Protein AF-A0A9P0JEB1-F1 (afdb_monomer_lite)

InterPro domains:
  IPR025398 ZMYM1-like, RNase-like domain [PF14291] (11-145)

Structure (mmCIF, N/CA/C/O backbone):
data_AF-A0A9P0JEB1-F1
#
_entry.id   AF-A0A9P0JEB1-F1
#
loop_
_atom_site.group_PDB
_atom_site.id
_atom_site.type_symbol
_atom_site.label_atom_id
_atom_site.label_alt_id
_atom_site.label_comp_id
_atom_site.label_asym_id
_atom_site.label_entity_id
_atom_site.label_seq_id
_atom_site.pdbx_PDB_ins_code
_atom_site.Cartn_x
_atom_site.Cartn_y
_atom_site.Cartn_z
_atom_site.occupancy
_atom_site.B_iso_or_equiv
_atom_site.auth_seq_id
_atom_site.auth_comp_id
_atom_site.auth_asym_id
_atom_site.auth_atom_id
_atom_site.pdbx_PDB_model_num
ATOM 1 N N . MET A 1 1 ? 41.671 17.715 -62.331 1.00 47.72 1 MET A N 1
ATOM 2 C CA . MET A 1 1 ? 40.934 17.794 -61.045 1.00 47.72 1 MET A CA 1
ATOM 3 C C . MET A 1 1 ? 41.824 18.506 -60.034 1.00 47.72 1 MET A C 1
ATOM 5 O O . MET A 1 1 ? 42.913 18.015 -59.771 1.00 47.72 1 MET A O 1
ATOM 9 N N . LYS A 1 2 ? 41.448 19.699 -59.546 1.00 50.50 2 LYS A N 1
ATOM 10 C CA . LYS A 1 2 ? 42.280 20.449 -58.586 1.00 50.50 2 LYS A CA 1
ATOM 11 C C . LYS A 1 2 ? 42.332 19.675 -57.264 1.00 50.50 2 LYS A C 1
ATOM 13 O O . LYS A 1 2 ? 41.308 19.530 -56.601 1.00 50.50 2 LYS A O 1
ATOM 18 N N . SER A 1 3 ? 43.512 19.161 -56.921 1.00 56.03 3 SER A N 1
ATOM 19 C CA . SER A 1 3 ? 43.783 18.515 -55.636 1.00 56.03 3 SER A CA 1
ATOM 20 C C . SER A 1 3 ? 43.458 19.492 -54.501 1.00 56.03 3 SER A C 1
ATOM 22 O O . SER A 1 3 ? 43.929 20.632 -54.501 1.00 56.03 3 SER A O 1
ATOM 24 N N . ARG A 1 4 ? 42.590 19.088 -53.565 1.00 57.59 4 ARG A N 1
ATOM 25 C CA . ARG A 1 4 ? 42.307 19.877 -52.360 1.00 57.59 4 ARG A CA 1
ATOM 26 C C . ARG A 1 4 ? 43.561 19.829 -51.486 1.00 57.59 4 ARG A C 1
ATOM 28 O O . ARG A 1 4 ? 43.992 18.749 -51.104 1.00 57.59 4 ARG A O 1
ATOM 35 N N . GLY A 1 5 ? 44.156 20.996 -51.230 1.00 59.09 5 GLY A N 1
ATOM 36 C CA . GLY A 1 5 ? 45.413 21.130 -50.489 1.00 59.09 5 GLY A CA 1
ATOM 37 C C . GLY A 1 5 ? 45.423 20.352 -49.169 1.00 59.09 5 GLY A C 1
ATOM 38 O O . GLY A 1 5 ? 44.398 20.278 -48.486 1.00 59.09 5 GLY A O 1
ATOM 39 N N . LYS A 1 6 ? 46.588 19.775 -48.844 1.00 59.31 6 LYS A N 1
ATOM 40 C CA . LYS A 1 6 ? 46.864 19.039 -47.601 1.00 59.31 6 LYS A CA 1
ATOM 41 C C . LYS A 1 6 ? 46.379 19.876 -46.408 1.00 59.31 6 LYS A C 1
ATOM 43 O O . LYS A 1 6 ? 46.954 20.922 -46.136 1.00 59.31 6 LYS A O 1
ATOM 48 N N . GLY A 1 7 ? 45.293 19.451 -45.760 1.00 67.06 7 GLY A N 1
ATOM 49 C CA . GLY A 1 7 ? 44.722 20.125 -44.586 1.00 67.06 7 GLY A CA 1
ATOM 50 C C . GLY A 1 7 ? 43.258 20.564 -44.695 1.00 67.06 7 GLY A C 1
ATOM 51 O O . GLY A 1 7 ? 42.725 21.078 -43.719 1.00 67.06 7 GLY A O 1
ATOM 52 N N . LYS A 1 8 ? 42.576 20.375 -45.837 1.00 71.88 8 LYS A N 1
ATOM 53 C CA . LYS A 1 8 ? 41.124 20.625 -45.918 1.00 71.88 8 LYS A CA 1
ATOM 54 C C . LYS A 1 8 ? 40.330 19.352 -45.594 1.00 71.88 8 LYS A C 1
ATOM 56 O O . LYS A 1 8 ? 40.547 18.355 -46.287 1.00 71.88 8 LYS A O 1
ATOM 61 N N . PRO A 1 9 ? 39.405 19.387 -44.615 1.00 76.81 9 PRO A N 1
ATOM 62 C CA . PRO A 1 9 ? 38.608 18.223 -44.240 1.00 76.81 9 PRO A CA 1
ATOM 63 C C . PRO A 1 9 ? 37.791 17.698 -45.423 1.00 76.81 9 PRO A C 1
ATOM 65 O O . PRO A 1 9 ? 37.392 18.441 -46.334 1.00 76.81 9 PRO A O 1
ATOM 68 N N . GLY A 1 10 ? 37.564 16.385 -45.420 1.00 83.50 10 GLY A N 1
ATOM 69 C CA . GLY A 1 10 ? 36.807 15.704 -46.465 1.00 83.50 10 GLY A CA 1
ATOM 70 C C . GLY A 1 10 ? 35.364 16.214 -46.554 1.00 83.50 10 GLY A C 1
ATOM 71 O O . GLY A 1 10 ? 34.813 16.761 -45.603 1.00 83.50 10 GLY A O 1
ATOM 72 N N . LYS A 1 11 ? 34.696 16.010 -47.700 1.00 84.31 11 LYS A N 1
ATOM 73 C CA . LYS A 1 11 ? 33.281 16.413 -47.859 1.00 84.31 11 LYS A CA 1
ATOM 74 C C . LYS A 1 11 ? 32.374 15.745 -46.812 1.00 84.31 11 LYS A C 1
ATOM 76 O O . LYS A 1 11 ? 31.466 16.391 -46.302 1.00 84.31 11 LYS A O 1
ATOM 81 N N . LEU A 1 12 ? 32.638 14.477 -46.494 1.00 83.88 12 LEU A N 1
ATOM 82 C CA . LEU A 1 12 ? 31.905 13.721 -45.474 1.00 83.88 12 LEU A CA 1
ATOM 83 C C . LEU A 1 12 ? 32.194 14.235 -44.063 1.00 83.88 12 LEU A C 1
ATOM 85 O O . LEU A 1 12 ? 31.277 14.409 -43.275 1.00 83.88 12 LEU A O 1
ATOM 89 N N . GLU A 1 13 ? 33.450 14.551 -43.772 1.00 84.62 13 GLU A N 1
ATOM 90 C CA . GLU A 1 13 ? 33.880 15.073 -42.474 1.00 84.62 13 GLU A CA 1
ATOM 91 C C . GLU A 1 13 ? 33.257 16.445 -42.167 1.00 84.62 13 GLU A C 1
ATOM 93 O O . GLU A 1 13 ? 32.734 16.674 -41.075 1.00 84.62 13 GLU A O 1
ATOM 98 N N . LEU A 1 14 ? 33.205 17.331 -43.168 1.00 85.44 14 LEU A N 1
ATOM 99 C CA . LEU A 1 14 ? 32.475 18.600 -43.083 1.00 85.44 14 LEU A CA 1
ATOM 100 C C . LEU A 1 14 ? 30.970 18.391 -42.874 1.00 85.44 14 LEU A C 1
ATOM 102 O O . LEU A 1 14 ? 30.343 19.140 -42.132 1.00 85.44 14 LEU A O 1
ATOM 106 N N . HIS A 1 15 ? 30.382 17.376 -43.511 1.00 87.06 15 HIS A N 1
ATOM 107 C CA . HIS A 1 15 ? 28.968 17.056 -43.335 1.00 87.06 15 HIS A CA 1
ATOM 108 C C . HIS A 1 15 ? 28.675 16.521 -41.925 1.00 87.06 15 HIS A C 1
ATOM 110 O O . HIS A 1 15 ? 27.780 17.038 -41.266 1.00 87.06 15 HIS A O 1
ATOM 116 N N . PHE A 1 16 ? 29.438 15.548 -41.420 1.00 85.06 16 PHE A N 1
ATOM 117 C CA . PHE A 1 16 ? 29.209 14.963 -40.090 1.00 85.06 16 PHE A CA 1
ATOM 118 C C . PHE A 1 16 ? 29.424 15.958 -38.942 1.00 85.06 16 PHE A C 1
ATOM 120 O O . PHE A 1 16 ? 28.794 15.848 -37.895 1.00 85.06 16 PHE A O 1
ATOM 127 N N . SER A 1 17 ? 30.272 16.967 -39.136 1.00 88.25 17 SER A N 1
ATOM 128 C CA . SER A 1 17 ? 30.482 18.035 -38.150 1.00 88.25 17 SER A CA 1
ATOM 129 C C . SER A 1 17 ? 29.496 19.205 -38.283 1.00 88.25 17 SER A C 1
ATOM 131 O O . SER A 1 17 ? 29.416 20.040 -37.374 1.00 88.25 17 SER A O 1
ATOM 133 N N . SER A 1 18 ? 28.730 19.259 -39.378 1.00 93.19 18 SER A N 1
ATOM 134 C CA . SER A 1 18 ? 27.790 20.342 -39.665 1.00 93.19 18 SER A CA 1
ATOM 135 C C . SER A 1 18 ? 26.608 20.383 -38.695 1.00 93.19 18 SER A C 1
ATOM 137 O O . SER A 1 18 ? 26.174 19.370 -38.142 1.00 93.19 18 SER A O 1
ATOM 139 N N . ASN A 1 19 ? 26.040 21.578 -38.527 1.00 92.94 19 ASN A N 1
ATOM 140 C CA . ASN A 1 19 ? 24.860 21.774 -37.688 1.00 92.94 19 ASN A CA 1
ATOM 141 C C . ASN A 1 19 ? 23.633 21.040 -38.236 1.00 92.94 19 ASN A C 1
ATOM 143 O O . ASN A 1 19 ? 22.841 20.543 -37.449 1.00 92.94 19 ASN A O 1
ATOM 147 N N . THR A 1 20 ? 23.499 20.900 -39.557 1.00 91.06 20 THR A N 1
ATOM 148 C CA . THR A 1 20 ? 22.376 20.175 -40.167 1.00 91.06 20 THR A CA 1
ATOM 149 C C . THR A 1 20 ? 22.412 18.686 -39.833 1.00 91.06 20 THR A C 1
ATOM 151 O O . THR A 1 20 ? 21.380 18.126 -39.478 1.00 91.06 20 THR A O 1
ATOM 154 N N . HIS A 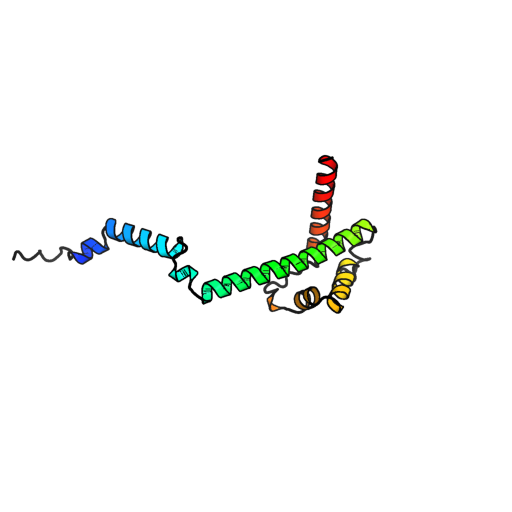1 21 ? 23.588 18.049 -39.873 1.00 91.69 21 HIS A N 1
ATOM 155 C CA . HIS A 1 21 ? 23.730 16.653 -39.451 1.00 91.69 21 HIS A CA 1
ATOM 156 C C . HIS A 1 21 ? 23.423 16.476 -37.961 1.00 91.69 21 HIS A C 1
ATOM 158 O O . HIS A 1 21 ? 22.696 15.558 -37.587 1.00 91.69 21 HIS A O 1
ATOM 164 N N . LYS A 1 22 ? 23.929 17.381 -37.113 1.00 93.69 22 LYS A N 1
ATOM 165 C CA . LYS A 1 22 ? 23.646 17.366 -35.671 1.00 93.69 22 LYS A CA 1
ATOM 166 C C . LYS A 1 22 ? 22.153 17.532 -35.385 1.00 93.69 22 LYS A C 1
ATOM 168 O O . LYS A 1 22 ? 21.613 16.760 -34.602 1.00 93.69 22 LYS A O 1
ATOM 173 N N . SER A 1 23 ? 21.482 18.478 -36.042 1.00 92.88 23 SER A N 1
ATOM 174 C CA . SER A 1 23 ? 20.033 18.672 -35.917 1.00 92.88 23 SER A CA 1
ATOM 175 C C . SER A 1 23 ? 19.256 17.434 -36.364 1.00 92.88 23 SER A C 1
ATOM 177 O O . SER A 1 23 ? 18.417 16.956 -35.612 1.00 92.88 23 SER A O 1
ATOM 179 N N . ALA A 1 24 ? 19.599 16.838 -37.509 1.00 93.38 24 ALA A N 1
ATOM 180 C CA . ALA A 1 24 ? 18.947 15.614 -37.979 1.00 93.38 24 ALA A CA 1
ATOM 181 C C . ALA A 1 24 ? 19.140 14.425 -37.016 1.00 93.38 24 ALA A C 1
ATOM 183 O O . ALA A 1 24 ? 18.217 13.640 -36.808 1.00 93.38 24 ALA A O 1
ATOM 184 N N . LEU A 1 25 ? 20.320 14.296 -36.393 1.00 91.50 25 LEU A N 1
ATOM 185 C CA . LEU A 1 25 ? 20.560 13.292 -35.351 1.00 91.50 25 LEU A CA 1
ATOM 186 C C . LEU A 1 25 ? 19.724 13.548 -34.094 1.00 91.50 25 LEU A C 1
ATOM 188 O O . LEU A 1 25 ? 19.216 12.598 -33.500 1.00 91.50 25 LEU A O 1
ATOM 192 N N . VAL A 1 26 ? 19.568 14.810 -33.692 1.00 90.88 26 VAL A N 1
ATOM 193 C CA . VAL A 1 26 ? 18.698 15.189 -32.572 1.00 90.88 26 VAL A CA 1
ATOM 194 C C . VAL A 1 26 ? 17.241 14.859 -32.890 1.00 90.88 26 VAL A C 1
ATOM 196 O O . VAL A 1 26 ? 16.572 14.258 -32.056 1.00 90.88 26 VAL A O 1
ATOM 199 N N . ASP A 1 27 ? 16.766 15.160 -34.097 1.00 88.31 27 ASP A N 1
ATOM 200 C CA . ASP A 1 27 ? 15.402 14.839 -34.526 1.00 88.31 27 ASP A CA 1
ATOM 201 C C . ASP A 1 27 ? 15.161 13.324 -34.560 1.00 88.31 27 ASP A C 1
ATOM 203 O O . ASP A 1 27 ? 14.147 12.846 -34.052 1.00 88.31 27 ASP A O 1
ATOM 207 N N . PHE A 1 28 ? 16.120 12.544 -35.068 1.00 84.56 28 PHE A N 1
ATOM 208 C CA . PHE A 1 28 ? 16.060 11.080 -35.042 1.00 84.56 28 PHE A CA 1
ATOM 209 C C . PHE A 1 28 ? 16.082 10.516 -33.612 1.00 84.56 28 PHE A C 1
ATOM 211 O O . PHE A 1 28 ? 15.326 9.601 -33.277 1.00 84.56 28 PHE A O 1
ATOM 218 N N . SER A 1 29 ? 16.916 11.081 -32.740 1.00 83.44 29 SER A N 1
ATOM 219 C CA . SER A 1 29 ? 16.949 10.730 -31.319 1.00 83.44 29 SER A CA 1
ATOM 220 C C . SER A 1 29 ? 15.610 11.038 -30.648 1.00 83.44 29 SER A C 1
ATOM 222 O O . SER A 1 29 ? 15.028 10.182 -29.991 1.00 83.44 29 SER A O 1
ATOM 224 N N . ASN A 1 30 ? 15.040 12.217 -30.890 1.00 81.62 30 ASN A N 1
ATOM 225 C CA . ASN A 1 30 ? 13.730 12.595 -30.368 1.00 81.62 30 ASN A CA 1
ATOM 226 C C . ASN A 1 30 ? 12.620 11.677 -30.892 1.00 81.62 30 ASN A C 1
ATOM 228 O O . ASN A 1 30 ? 11.758 11.260 -30.123 1.00 81.62 30 ASN A O 1
ATOM 232 N N . PHE A 1 31 ? 12.664 11.306 -32.168 1.00 77.38 31 PHE A N 1
ATOM 233 C CA . PHE A 1 31 ? 11.721 10.369 -32.769 1.00 77.38 31 PHE A CA 1
ATOM 234 C C . PHE A 1 31 ? 11.807 8.972 -32.139 1.00 77.38 31 PHE A C 1
ATOM 236 O O . PHE A 1 31 ? 10.792 8.370 -31.799 1.00 77.38 31 PHE A O 1
ATOM 243 N N . THR A 1 32 ? 13.014 8.458 -31.917 1.00 71.94 32 THR A N 1
ATOM 244 C CA . TH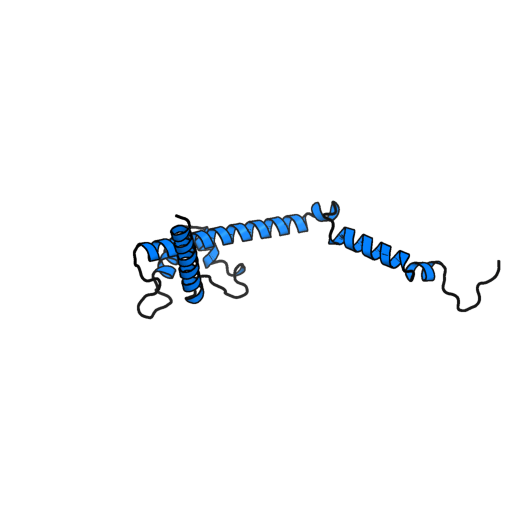R A 1 32 ? 13.212 7.135 -31.304 1.00 71.94 32 THR A CA 1
ATOM 245 C C . THR A 1 32 ? 12.959 7.134 -29.796 1.00 71.94 32 THR A C 1
ATOM 247 O O . THR A 1 32 ? 12.508 6.129 -29.240 1.00 71.94 32 THR A O 1
ATOM 250 N N . LEU A 1 33 ? 13.235 8.235 -29.095 1.00 72.19 33 LEU A N 1
ATOM 251 C CA . LEU A 1 33 ? 13.107 8.326 -27.642 1.00 72.19 33 LEU A CA 1
ATOM 252 C C . LEU A 1 33 ? 11.710 8.747 -27.189 1.00 72.19 33 LEU A C 1
ATOM 254 O O . LEU A 1 33 ? 11.161 8.096 -26.297 1.00 72.19 33 LEU A O 1
ATOM 258 N N . ASN A 1 34 ? 11.146 9.773 -27.825 1.00 70.62 34 ASN A N 1
ATOM 259 C CA . ASN A 1 34 ? 9.977 10.504 -27.338 1.00 70.62 34 ASN A CA 1
ATOM 260 C C . ASN A 1 34 ? 8.712 10.246 -28.157 1.00 70.62 34 ASN A C 1
ATOM 262 O O . ASN A 1 34 ? 7.611 10.450 -27.646 1.00 70.62 34 ASN A O 1
ATOM 266 N N . CYS A 1 35 ? 8.827 9.793 -29.406 1.00 58.59 35 CYS A N 1
ATOM 267 C CA . CYS A 1 35 ? 7.654 9.322 -30.127 1.00 58.59 35 CYS A CA 1
ATOM 268 C C . CYS A 1 35 ? 7.374 7.870 -29.733 1.00 58.59 35 CYS A C 1
ATOM 270 O O . CYS A 1 35 ? 8.285 7.055 -29.571 1.00 58.59 35 CYS A O 1
ATOM 272 N N . ASN A 1 36 ? 6.090 7.532 -29.606 1.00 65.19 36 ASN A N 1
ATOM 273 C CA . ASN A 1 36 ? 5.612 6.154 -29.528 1.00 65.19 36 ASN A CA 1
ATOM 274 C C . ASN A 1 36 ? 5.839 5.467 -30.886 1.00 65.19 36 ASN A C 1
ATOM 276 O O . ASN A 1 36 ? 4.891 5.139 -31.594 1.00 65.19 36 ASN A O 1
ATOM 280 N N . HIS A 1 37 ? 7.101 5.340 -31.297 1.00 69.44 37 HIS A N 1
ATOM 281 C CA . HIS A 1 37 ? 7.481 4.741 -32.561 1.00 69.44 37 HIS A CA 1
ATOM 282 C C . HIS A 1 37 ? 6.934 3.320 -32.616 1.00 69.44 37 HIS A C 1
ATOM 284 O O . HIS A 1 37 ? 7.002 2.603 -31.614 1.00 69.44 37 HIS A O 1
ATOM 290 N N . ILE A 1 38 ? 6.406 2.910 -33.770 1.00 70.69 38 ILE A N 1
ATOM 291 C CA . ILE A 1 38 ? 5.760 1.604 -33.932 1.00 70.69 38 ILE A CA 1
ATOM 292 C C . ILE A 1 38 ? 6.692 0.478 -33.474 1.00 70.69 38 ILE A C 1
ATOM 294 O O . ILE A 1 38 ? 6.252 -0.382 -32.720 1.00 70.69 38 ILE A O 1
ATOM 298 N N . ASP A 1 39 ? 7.990 0.541 -33.777 1.00 68.44 39 ASP A N 1
ATOM 299 C CA . ASP A 1 39 ? 8.948 -0.477 -33.319 1.00 68.44 39 ASP A CA 1
ATOM 300 C C . ASP A 1 39 ? 9.120 -0.503 -31.796 1.00 68.44 39 ASP A C 1
ATOM 302 O O . ASP A 1 39 ? 9.330 -1.557 -31.205 1.00 68.44 39 ASP A O 1
ATOM 306 N N . LYS A 1 40 ? 8.999 0.649 -31.129 1.00 65.38 40 LYS A N 1
ATOM 307 C CA . LYS A 1 40 ? 9.115 0.761 -29.670 1.00 65.38 40 LYS A CA 1
ATOM 308 C C . LYS A 1 40 ? 7.833 0.311 -28.964 1.00 65.38 40 LYS A C 1
ATOM 310 O O . LYS A 1 40 ? 7.920 -0.290 -27.894 1.00 65.38 40 LYS A O 1
ATOM 315 N N . LEU A 1 41 ? 6.674 0.573 -29.580 1.00 65.25 41 LEU A N 1
ATOM 316 C CA . LEU A 1 41 ? 5.346 0.103 -29.165 1.00 65.25 41 LEU A CA 1
ATOM 317 C C . LEU A 1 41 ? 5.172 -1.410 -29.366 1.00 65.25 41 LEU A C 1
ATOM 319 O O . LEU A 1 41 ? 4.587 -2.085 -28.520 1.00 65.25 41 LEU A O 1
ATOM 323 N N . LEU A 1 42 ? 5.661 -1.937 -30.490 1.00 71.75 42 LEU A N 1
ATOM 324 C CA . LEU A 1 42 ? 5.612 -3.356 -30.845 1.00 71.75 42 LEU A CA 1
ATOM 325 C C . LEU A 1 42 ? 6.764 -4.155 -30.233 1.00 71.75 42 LEU A C 1
ATOM 327 O O . LEU A 1 42 ? 6.752 -5.385 -30.310 1.00 71.75 42 LEU A O 1
ATOM 331 N N . ASN A 1 43 ? 7.727 -3.492 -29.586 1.00 81.25 43 ASN A N 1
ATOM 332 C CA . ASN A 1 43 ? 8.757 -4.176 -28.825 1.00 81.25 43 ASN A CA 1
ATOM 333 C C . ASN A 1 43 ? 8.098 -4.984 -27.694 1.00 81.25 43 ASN A C 1
ATOM 335 O O . ASN A 1 43 ? 7.564 -4.445 -26.71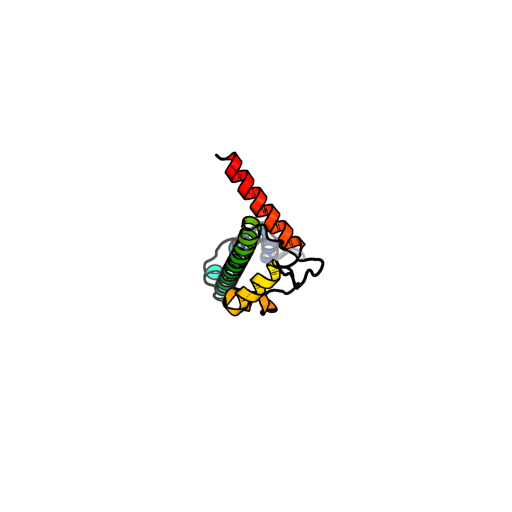7 1.00 81.25 43 ASN A O 1
ATOM 339 N N . LYS A 1 44 ? 8.148 -6.308 -27.855 1.00 81.12 44 LYS A N 1
ATOM 340 C CA . LYS A 1 44 ? 7.543 -7.288 -26.955 1.00 81.12 44 LYS A CA 1
ATOM 341 C C . LYS A 1 44 ? 8.038 -7.136 -25.517 1.00 81.12 44 LYS A C 1
ATOM 343 O O . LYS A 1 44 ? 7.237 -7.272 -24.596 1.00 81.12 44 LYS A O 1
ATOM 348 N N . GLU A 1 45 ? 9.316 -6.818 -25.321 1.00 84.06 45 GLU A N 1
ATOM 349 C CA . GLU A 1 45 ? 9.920 -6.654 -23.995 1.00 84.06 45 GLU A CA 1
ATOM 350 C C . GLU A 1 45 ? 9.383 -5.404 -23.294 1.00 84.06 45 GLU A C 1
ATOM 352 O O . GLU A 1 45 ? 8.916 -5.488 -22.158 1.00 84.06 45 GLU A O 1
ATOM 357 N N . ASN A 1 46 ? 9.333 -4.268 -23.998 1.00 82.88 46 ASN A N 1
ATOM 358 C CA . ASN A 1 46 ? 8.775 -3.021 -23.461 1.00 82.88 46 ASN A CA 1
ATOM 359 C C . ASN A 1 46 ? 7.301 -3.183 -23.076 1.00 82.88 46 ASN A C 1
ATOM 361 O O . ASN A 1 46 ? 6.870 -2.729 -22.014 1.00 82.88 46 ASN A O 1
ATOM 365 N N . ARG A 1 47 ? 6.519 -3.860 -23.926 1.00 82.38 47 ARG A N 1
ATOM 366 C CA . ARG A 1 47 ? 5.111 -4.148 -23.642 1.00 82.38 47 ARG A CA 1
ATOM 367 C C . ARG A 1 47 ? 4.962 -5.061 -22.428 1.00 82.38 47 ARG A C 1
ATOM 369 O O . ARG A 1 47 ? 4.114 -4.794 -21.577 1.00 82.38 47 ARG A O 1
ATOM 376 N N . GLN A 1 48 ? 5.775 -6.111 -22.328 1.00 87.06 48 GLN A N 1
ATOM 377 C CA . GLN A 1 48 ? 5.744 -7.025 -21.189 1.00 87.06 48 GLN A CA 1
ATOM 378 C C . GLN A 1 48 ? 6.106 -6.302 -19.884 1.00 87.06 48 GLN A C 1
ATOM 380 O O . GLN A 1 48 ? 5.408 -6.474 -18.886 1.00 87.06 48 GLN A O 1
ATOM 385 N N . ALA A 1 49 ? 7.122 -5.435 -19.906 1.00 88.25 49 ALA A N 1
ATOM 386 C CA . ALA A 1 49 ? 7.496 -4.604 -18.765 1.00 88.25 49 ALA A CA 1
ATOM 387 C C . ALA A 1 49 ? 6.355 -3.658 -18.352 1.00 88.25 49 ALA A C 1
ATOM 389 O O . ALA A 1 49 ? 6.015 -3.568 -17.173 1.00 88.25 49 ALA A O 1
ATOM 390 N N . ALA A 1 50 ? 5.694 -3.003 -19.311 1.00 87.38 50 ALA A N 1
ATOM 391 C CA . ALA A 1 50 ? 4.552 -2.134 -19.029 1.00 87.38 50 ALA A CA 1
ATOM 392 C C . ALA A 1 50 ? 3.366 -2.895 -18.402 1.00 87.38 50 ALA A C 1
ATOM 394 O O . ALA A 1 50 ? 2.738 -2.390 -17.468 1.00 87.38 50 ALA A O 1
ATOM 395 N N . ILE A 1 51 ? 3.082 -4.114 -18.879 1.00 89.56 51 ILE A N 1
ATOM 396 C CA . ILE A 1 51 ? 2.054 -5.000 -18.308 1.00 89.56 51 ILE A CA 1
ATOM 397 C C . ILE A 1 51 ? 2.427 -5.418 -16.880 1.00 89.56 51 ILE A C 1
ATOM 399 O O . ILE A 1 51 ? 1.579 -5.391 -15.992 1.00 89.56 51 ILE A O 1
ATOM 403 N N . GLN A 1 52 ? 3.688 -5.768 -16.626 1.00 90.38 52 GLN A N 1
ATOM 404 C CA . GLN A 1 52 ? 4.142 -6.119 -15.278 1.00 90.38 52 GLN A CA 1
ATOM 405 C C . GLN A 1 52 ? 4.027 -4.933 -14.314 1.00 90.38 52 GLN A C 1
ATOM 407 O O . GLN A 1 52 ? 3.500 -5.084 -13.213 1.00 90.38 52 GLN A O 1
ATOM 412 N N . ILE A 1 53 ? 4.433 -3.734 -14.744 1.00 90.12 53 ILE A N 1
ATOM 413 C CA . ILE A 1 53 ? 4.308 -2.508 -13.946 1.00 90.12 53 ILE A CA 1
ATOM 414 C C . ILE A 1 53 ? 2.838 -2.209 -13.635 1.00 90.12 53 ILE A C 1
ATOM 416 O O . ILE A 1 53 ? 2.509 -1.826 -12.511 1.00 90.12 53 ILE A O 1
ATOM 420 N N . SER A 1 54 ? 1.938 -2.351 -14.612 1.00 92.19 54 SER A N 1
ATOM 421 C CA . SER A 1 54 ? 0.514 -2.088 -14.391 1.00 92.19 54 SER A CA 1
ATOM 422 C C . SER A 1 54 ? -0.113 -3.114 -13.444 1.00 92.19 54 SER A C 1
ATOM 424 O O . SER A 1 54 ? -0.837 -2.716 -12.529 1.00 92.19 54 SER A O 1
ATOM 426 N N . ALA A 1 55 ? 0.234 -4.396 -13.583 1.00 92.38 55 ALA A N 1
ATOM 427 C CA . ALA A 1 55 ? -0.193 -5.457 -12.677 1.00 92.38 55 ALA A CA 1
ATOM 428 C C . ALA A 1 55 ? 0.304 -5.215 -11.242 1.00 92.38 55 ALA A C 1
ATOM 430 O O . ALA A 1 55 ? -0.486 -5.272 -10.301 1.00 92.38 55 ALA A O 1
ATOM 431 N N . GLN A 1 56 ? 1.576 -4.843 -11.067 1.00 90.50 56 GLN A N 1
ATOM 432 C CA . GLN A 1 56 ? 2.146 -4.532 -9.753 1.00 90.50 56 GLN A CA 1
ATOM 433 C C . GLN A 1 56 ? 1.487 -3.298 -9.118 1.00 90.50 56 GLN A C 1
ATOM 435 O O . GLN A 1 56 ? 1.164 -3.298 -7.929 1.00 90.50 56 GLN A O 1
ATOM 440 N N . LYS A 1 57 ? 1.225 -2.247 -9.909 1.00 91.69 57 LYS A N 1
ATOM 441 C CA . LYS A 1 57 ? 0.472 -1.070 -9.444 1.00 91.69 57 LYS A CA 1
ATOM 442 C C . LYS A 1 57 ? -0.927 -1.451 -8.978 1.00 91.69 57 LYS A C 1
ATOM 444 O O . LYS A 1 57 ? -1.380 -0.940 -7.957 1.00 91.69 57 LYS A O 1
ATOM 449 N N . GLN A 1 58 ? -1.618 -2.306 -9.728 1.00 95.06 58 GLN A N 1
ATOM 450 C CA . GLN A 1 58 ? -2.961 -2.744 -9.371 1.00 95.06 58 GLN A CA 1
ATOM 451 C C . GLN A 1 58 ? -2.948 -3.570 -8.080 1.00 95.06 58 GLN A C 1
ATOM 453 O O . GLN A 1 58 ? -3.699 -3.259 -7.160 1.00 95.06 58 GLN A O 1
ATOM 458 N N . PHE A 1 59 ? -2.016 -4.516 -7.962 1.00 93.38 59 PHE A N 1
ATOM 459 C CA .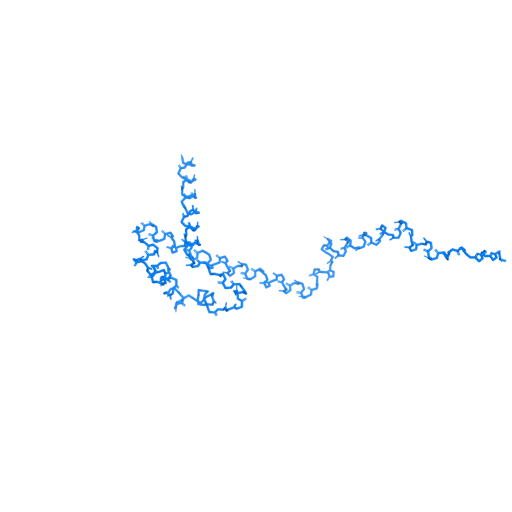 PHE A 1 59 ? -1.804 -5.299 -6.747 1.00 93.38 59 PHE A CA 1
ATOM 460 C C . PHE A 1 59 ? -1.585 -4.409 -5.511 1.00 93.38 59 PHE A C 1
ATOM 462 O O . PHE A 1 59 ? -2.297 -4.539 -4.516 1.00 93.38 59 PHE A O 1
ATOM 469 N N . HIS A 1 60 ? -0.670 -3.434 -5.581 1.00 91.31 60 HIS A N 1
ATOM 470 C CA . HIS A 1 60 ? -0.419 -2.523 -4.458 1.00 91.31 60 HIS A CA 1
ATOM 471 C C . HIS A 1 60 ? -1.613 -1.616 -4.136 1.00 91.31 60 HIS A C 1
ATOM 473 O O . HIS A 1 60 ? -1.862 -1.330 -2.965 1.00 91.31 60 HIS A O 1
ATOM 479 N N . LYS A 1 61 ? -2.389 -1.182 -5.140 1.00 94.06 61 LYS A N 1
ATOM 480 C CA . LYS A 1 61 ? -3.643 -0.453 -4.892 1.00 94.06 61 LYS A CA 1
ATOM 481 C C . LYS A 1 61 ? -4.627 -1.298 -4.091 1.00 94.06 61 LYS A C 1
ATOM 483 O O . LYS A 1 61 ? -5.275 -0.767 -3.194 1.00 94.06 61 LYS A O 1
ATOM 488 N N . ASP A 1 62 ? -4.746 -2.583 -4.406 1.00 95.06 62 ASP A N 1
ATOM 489 C CA . ASP A 1 62 ? -5.683 -3.471 -3.722 1.00 95.06 62 ASP A CA 1
ATOM 490 C C . ASP A 1 62 ? -5.243 -3.765 -2.282 1.00 95.06 62 ASP A C 1
ATOM 492 O O . ASP A 1 62 ? -6.076 -3.726 -1.378 1.00 95.06 62 ASP A O 1
ATOM 496 N N . VAL A 1 63 ? -3.937 -3.901 -2.032 1.00 94.25 63 VAL A N 1
ATOM 497 C CA . VAL A 1 63 ? -3.381 -3.930 -0.667 1.00 94.25 63 VAL A CA 1
ATOM 498 C C . VAL A 1 63 ? -3.739 -2.656 0.104 1.00 94.25 63 VAL A C 1
ATOM 500 O O . VAL A 1 63 ? -4.284 -2.732 1.202 1.00 94.25 63 VAL A O 1
ATOM 503 N N . ILE A 1 64 ? -3.479 -1.473 -0.468 1.00 94.94 64 ILE A N 1
ATOM 504 C CA . ILE A 1 64 ? -3.736 -0.188 0.203 1.00 94.94 64 ILE A CA 1
ATOM 505 C C . ILE A 1 64 ? -5.222 -0.017 0.544 1.00 94.94 64 ILE A C 1
ATOM 507 O O . ILE A 1 64 ? -5.536 0.480 1.625 1.00 94.94 64 ILE A O 1
ATOM 511 N N . LYS A 1 65 ? -6.143 -0.457 -0.324 1.00 96.12 65 LYS A N 1
ATOM 512 C CA . LYS A 1 65 ? -7.585 -0.438 -0.020 1.00 96.12 65 LYS A CA 1
ATOM 513 C C . LYS A 1 65 ? -7.902 -1.232 1.246 1.00 96.12 65 LYS A C 1
ATOM 515 O O . LYS A 1 65 ? -8.560 -0.700 2.132 1.00 96.12 65 LYS A O 1
ATOM 520 N N . ILE A 1 66 ? -7.369 -2.451 1.362 1.00 96.81 66 ILE A N 1
ATOM 521 C CA . ILE A 1 66 ? -7.570 -3.301 2.544 1.00 96.81 66 ILE A CA 1
ATOM 522 C C . ILE A 1 66 ? -7.024 -2.612 3.802 1.00 96.81 66 ILE A C 1
ATOM 524 O O . ILE A 1 66 ? -7.704 -2.563 4.825 1.00 96.81 66 ILE A O 1
ATOM 528 N N . LEU A 1 67 ? -5.828 -2.016 3.730 1.00 96.19 67 LEU A N 1
ATOM 529 C CA . LEU A 1 67 ? -5.244 -1.273 4.856 1.00 96.19 67 LEU A CA 1
ATOM 530 C C . LEU A 1 67 ? -6.120 -0.081 5.284 1.00 96.19 67 LEU A C 1
ATOM 532 O O . LEU A 1 67 ? -6.313 0.156 6.481 1.00 96.19 67 LEU A O 1
ATOM 536 N N . PHE A 1 68 ? -6.693 0.651 4.325 1.00 96.75 68 PHE A N 1
ATOM 537 C CA . PHE A 1 68 ? -7.634 1.734 4.612 1.00 96.75 68 PHE A CA 1
ATOM 538 C C . PHE A 1 68 ? -8.949 1.232 5.206 1.00 96.75 68 PHE A C 1
ATOM 540 O O . PHE A 1 68 ? -9.477 1.879 6.110 1.00 96.75 68 PHE A O 1
ATOM 547 N N . ASP A 1 69 ? -9.463 0.088 4.760 1.00 97.31 69 ASP A N 1
ATOM 548 C CA . ASP A 1 69 ? -10.681 -0.502 5.317 1.00 97.31 69 ASP A CA 1
ATOM 549 C C . ASP A 1 69 ? -10.480 -0.952 6.768 1.00 97.31 69 ASP A C 1
ATOM 551 O O . ASP A 1 69 ? -11.339 -0.690 7.617 1.00 97.31 69 ASP A O 1
ATOM 555 N N . VAL A 1 70 ? -9.319 -1.530 7.097 1.00 97.19 70 VAL A N 1
ATOM 556 C CA . VAL A 1 70 ? -8.947 -1.848 8.486 1.00 97.19 70 VAL A CA 1
ATOM 557 C C . VAL A 1 70 ? -8.846 -0.568 9.315 1.00 97.19 70 VAL A C 1
ATOM 559 O O . VAL A 1 70 ? -9.484 -0.467 10.363 1.00 97.19 70 VAL A O 1
ATOM 562 N N . THR A 1 71 ? -8.124 0.444 8.820 1.00 97.25 71 THR A N 1
ATOM 563 C CA . THR A 1 71 ? -8.004 1.764 9.469 1.00 97.25 71 THR A CA 1
ATOM 564 C C . THR A 1 71 ? -9.382 2.364 9.753 1.00 97.25 71 THR A C 1
ATOM 566 O O . THR A 1 71 ? -9.690 2.774 10.872 1.00 97.25 71 THR A O 1
ATOM 569 N N . ARG A 1 72 ? -10.258 2.381 8.747 1.00 97.25 72 ARG A N 1
ATOM 570 C CA . ARG A 1 72 ? -11.614 2.918 8.857 1.00 97.25 72 ARG A CA 1
ATOM 571 C C . ARG A 1 72 ? -12.454 2.134 9.857 1.00 97.25 72 ARG A C 1
ATOM 573 O O . ARG A 1 72 ? -13.233 2.743 10.586 1.00 97.25 72 ARG A O 1
ATOM 580 N N . THR A 1 73 ? -12.314 0.813 9.886 1.00 97.81 73 THR A N 1
ATOM 581 C CA . THR A 1 73 ? -13.039 -0.054 10.818 1.00 97.81 73 THR A CA 1
ATOM 582 C C . THR A 1 73 ? -12.615 0.227 12.253 1.00 97.81 73 THR A C 1
ATOM 584 O O . THR A 1 73 ? -13.475 0.510 13.081 1.00 97.81 73 THR A O 1
ATOM 587 N N . LEU A 1 74 ? -11.309 0.257 12.533 1.00 96.88 74 LEU A N 1
ATOM 588 C CA . LEU A 1 74 ? -10.786 0.580 13.863 1.00 96.88 74 LEU A CA 1
ATOM 589 C C . LEU A 1 74 ? -11.243 1.967 14.326 1.00 96.88 74 LEU A C 1
ATOM 591 O O . LEU A 1 74 ? -11.811 2.098 15.408 1.00 96.88 74 LEU A O 1
ATOM 595 N N . ALA A 1 75 ? -11.090 2.981 13.469 1.00 95.88 75 ALA A N 1
ATOM 596 C CA . ALA A 1 75 ? -11.491 4.350 13.779 1.00 95.88 75 ALA A CA 1
ATOM 597 C C . ALA A 1 75 ? -12.997 4.472 14.066 1.00 95.88 75 ALA A C 1
ATOM 599 O O . ALA A 1 75 ? -13.391 5.141 15.017 1.00 95.88 75 ALA A O 1
ATOM 600 N N . ARG A 1 76 ? -13.850 3.807 13.274 1.00 95.94 76 ARG A N 1
ATOM 601 C CA . ARG A 1 76 ? -15.309 3.825 13.477 1.00 95.94 76 ARG A CA 1
ATOM 602 C C . ARG A 1 76 ? -15.749 3.125 14.758 1.00 95.94 76 ARG A C 1
ATOM 604 O O . ARG A 1 76 ? -16.762 3.524 15.317 1.00 95.94 76 ARG A O 1
ATOM 611 N N . GLN A 1 77 ? -15.037 2.082 15.173 1.00 96.88 77 GLN A N 1
ATOM 612 C CA . GLN A 1 77 ? -15.354 1.318 16.381 1.00 96.88 77 GLN A CA 1
ATOM 613 C C . GLN A 1 77 ? -14.685 1.891 17.639 1.00 96.88 77 GLN A C 1
ATOM 615 O O . GLN A 1 77 ? -14.870 1.349 18.722 1.00 96.88 77 GLN A O 1
ATOM 620 N N . GLY A 1 78 ? -13.894 2.964 17.514 1.00 94.25 78 GLY A N 1
ATOM 621 C CA . GLY A 1 78 ? -13.137 3.523 18.635 1.00 94.25 78 GLY A CA 1
ATOM 622 C C . GLY A 1 78 ? -12.046 2.585 19.159 1.00 94.25 78 GLY A C 1
ATOM 623 O O . GLY A 1 78 ? -11.641 2.701 20.311 1.00 94.25 78 GLY A O 1
ATOM 624 N N . LEU A 1 79 ? -11.576 1.646 18.332 1.00 94.00 79 LEU A N 1
ATOM 625 C CA . LEU A 1 79 ? -10.530 0.701 18.706 1.00 94.00 79 LEU A CA 1
ATOM 626 C C . LEU A 1 79 ? -9.153 1.329 18.512 1.00 94.00 79 LEU A C 1
ATOM 628 O O . LEU A 1 79 ? -8.876 1.981 17.500 1.00 94.00 79 LEU A O 1
ATOM 632 N N . SER A 1 80 ? -8.261 1.085 19.469 1.00 92.00 80 SER A N 1
ATOM 633 C CA . SER A 1 80 ? -6.868 1.493 19.347 1.00 92.00 80 SER A CA 1
ATOM 634 C C . SER A 1 80 ? -6.196 0.743 18.193 1.00 92.00 80 SER A C 1
ATOM 636 O O . SER A 1 80 ? -6.440 -0.439 17.962 1.00 92.00 80 SER A O 1
ATOM 638 N N . PHE A 1 81 ? -5.337 1.426 17.439 1.00 92.44 81 PHE A N 1
ATOM 639 C CA . PHE A 1 81 ? -4.557 0.796 16.365 1.00 92.44 81 PHE A CA 1
ATOM 640 C C . PHE A 1 81 ? -3.374 0.006 16.927 1.00 92.44 81 PHE A C 1
ATOM 642 O O . PHE A 1 81 ? -2.991 -1.036 16.389 1.00 92.44 81 PHE A O 1
ATOM 649 N N . ARG A 1 82 ? -2.834 0.521 18.035 1.00 88.94 82 ARG A N 1
ATOM 650 C CA . ARG A 1 82 ? -1.692 0.014 18.793 1.00 88.94 82 ARG A CA 1
ATOM 651 C C . ARG A 1 82 ? -2.175 -0.362 20.195 1.00 88.94 82 ARG A C 1
ATOM 653 O O . ARG A 1 82 ? -3.082 0.291 20.710 1.00 88.94 82 ARG A O 1
ATOM 660 N N . GLY A 1 83 ? -1.614 -1.425 20.763 1.00 76.00 83 GLY A N 1
ATOM 661 C CA . GLY A 1 83 ? -1.872 -1.828 22.149 1.00 76.00 83 GLY A CA 1
ATOM 662 C C . GLY A 1 83 ? -0.961 -1.100 23.140 1.00 76.00 83 GLY A C 1
ATOM 663 O O . GLY A 1 83 ? -0.259 -0.158 22.765 1.00 76.00 83 GLY A O 1
ATOM 664 N N . ASP A 1 84 ? -0.946 -1.580 24.382 1.00 68.25 84 ASP A N 1
ATOM 665 C CA . ASP A 1 84 ? -0.179 -1.028 25.508 1.00 68.25 84 ASP A CA 1
ATOM 666 C C . ASP A 1 84 ? 1.336 -1.300 25.382 1.00 68.25 84 ASP A C 1
ATOM 668 O O . ASP A 1 84 ? 1.924 -2.069 26.137 1.00 68.25 84 ASP A O 1
ATOM 672 N N . GLY A 1 85 ? 1.987 -0.677 24.397 1.00 65.19 85 GLY A N 1
ATOM 673 C CA . GLY A 1 85 ? 3.451 -0.637 24.265 1.00 65.19 85 GLY A CA 1
ATOM 674 C C . GLY A 1 85 ? 4.081 -1.701 23.361 1.00 65.19 85 GLY A C 1
ATOM 675 O O . GLY A 1 85 ? 5.231 -1.533 22.963 1.00 65.19 85 GLY A O 1
ATOM 676 N N . ASP A 1 86 ? 3.346 -2.741 22.957 1.00 69.56 86 ASP A N 1
ATOM 677 C CA . ASP A 1 86 ? 3.813 -3.685 21.934 1.00 69.56 86 ASP A CA 1
ATOM 678 C C . ASP A 1 86 ? 3.334 -3.260 20.538 1.00 69.56 86 ASP A C 1
ATOM 680 O O . ASP A 1 86 ? 2.210 -3.543 20.106 1.00 69.56 86 ASP A O 1
ATOM 684 N N . GLU A 1 87 ? 4.213 -2.576 19.802 1.00 67.12 87 GLU A N 1
ATOM 685 C CA . GLU A 1 87 ? 3.947 -2.177 18.420 1.00 67.12 87 GLU A CA 1
ATOM 686 C C . GLU A 1 87 ? 3.693 -3.370 17.491 1.00 67.12 87 GLU A C 1
ATOM 688 O O . GLU A 1 87 ? 3.079 -3.193 16.435 1.00 67.12 87 GLU A O 1
ATOM 693 N N . ASN A 1 88 ? 4.168 -4.574 17.823 1.00 72.69 88 ASN A N 1
ATOM 694 C CA . ASN A 1 88 ? 3.990 -5.772 17.005 1.00 72.69 88 ASN A CA 1
ATOM 695 C C . ASN A 1 88 ? 2.642 -6.450 17.236 1.00 72.69 88 ASN A C 1
ATOM 697 O O . ASN A 1 88 ? 2.144 -7.103 16.319 1.00 72.69 88 ASN A O 1
ATOM 701 N N . ASN A 1 89 ? 2.014 -6.220 18.390 1.00 81.06 89 ASN A N 1
ATOM 702 C CA . ASN A 1 89 ? 0.744 -6.840 18.758 1.00 81.06 89 ASN A CA 1
ATOM 703 C C . ASN A 1 89 ? -0.466 -5.890 18.714 1.00 81.06 89 ASN A C 1
ATOM 705 O O . ASN A 1 89 ? -1.542 -6.216 19.207 1.00 81.06 89 ASN A O 1
ATOM 709 N N . GLY A 1 90 ? -0.321 -4.711 18.104 1.00 90.25 90 GLY A N 1
ATOM 710 C CA . GLY A 1 90 ? -1.434 -3.784 17.897 1.00 90.25 90 GLY A CA 1
ATOM 711 C C . GLY A 1 90 ? -2.550 -4.359 17.014 1.00 90.25 90 GLY A C 1
ATOM 712 O O . GLY A 1 90 ? -2.287 -5.107 16.066 1.00 90.25 90 GLY A O 1
ATOM 713 N N . ASN A 1 91 ? -3.796 -3.946 17.274 1.00 93.25 91 ASN A N 1
ATOM 714 C CA . ASN A 1 91 ? -4.987 -4.418 16.554 1.00 93.25 91 ASN A CA 1
ATOM 715 C C . ASN A 1 91 ? -4.853 -4.290 15.031 1.00 93.25 91 ASN A C 1
ATOM 717 O O . ASN A 1 91 ? -5.262 -5.189 14.302 1.00 93.25 91 ASN A O 1
ATOM 721 N N . PHE A 1 92 ? -4.242 -3.208 14.536 1.00 94.19 92 PHE A N 1
ATOM 722 C CA . PHE A 1 92 ? -4.042 -3.013 13.098 1.00 94.19 92 PHE A CA 1
ATOM 723 C C . PHE A 1 92 ? -3.214 -4.145 12.475 1.00 94.19 92 PHE A C 1
ATOM 725 O O . PHE A 1 92 ? -3.632 -4.757 11.490 1.00 94.19 92 PHE A O 1
ATOM 732 N N . LYS A 1 93 ? -2.062 -4.466 13.078 1.00 91.94 93 LYS A N 1
ATOM 733 C CA . LYS A 1 93 ? -1.189 -5.541 12.595 1.00 91.94 93 LYS A CA 1
ATOM 734 C C . LYS A 1 93 ? -1.857 -6.906 12.747 1.00 91.94 93 LYS A C 1
ATOM 736 O O . LYS A 1 93 ? -1.816 -7.693 11.806 1.00 91.94 93 LYS A O 1
ATOM 741 N N . GLN A 1 94 ? -2.517 -7.164 13.876 1.00 92.44 94 GLN A N 1
ATOM 742 C CA . GLN A 1 94 ? -3.190 -8.443 14.120 1.00 92.44 94 GLN A CA 1
ATOM 743 C C . GLN A 1 94 ? -4.343 -8.703 13.145 1.00 92.44 94 GLN A C 1
ATOM 745 O O . GLN A 1 94 ? -4.470 -9.811 12.628 1.00 92.44 94 GLN A O 1
ATOM 750 N N . ILE A 1 95 ? -5.135 -7.684 12.803 1.00 95.19 95 ILE A N 1
ATOM 751 C CA . ILE A 1 95 ? -6.191 -7.822 11.790 1.00 95.19 95 ILE A CA 1
ATOM 752 C C . ILE A 1 95 ? -5.585 -8.089 10.409 1.00 95.19 95 ILE A C 1
ATOM 754 O O . ILE A 1 95 ? -6.084 -8.938 9.679 1.00 95.19 95 ILE A O 1
ATOM 758 N N . ILE A 1 96 ? -4.488 -7.425 10.043 1.00 94.38 96 ILE A N 1
ATOM 759 C CA . ILE A 1 96 ? -3.797 -7.693 8.773 1.00 94.38 96 ILE A CA 1
ATOM 760 C C . ILE A 1 96 ? -3.271 -9.133 8.712 1.00 94.38 96 ILE A C 1
ATOM 762 O O . ILE A 1 96 ? -3.446 -9.803 7.693 1.00 94.38 96 ILE A O 1
ATOM 766 N N . LEU A 1 97 ? -2.672 -9.623 9.801 1.00 93.06 97 LEU A N 1
ATOM 767 C CA . LEU A 1 97 ? -2.215 -11.010 9.928 1.00 93.06 97 LEU A CA 1
ATOM 768 C C . LEU A 1 97 ? -3.376 -12.009 9.901 1.00 93.06 97 LEU A C 1
ATOM 770 O O . LEU A 1 97 ? -3.225 -13.123 9.412 1.00 93.06 97 LEU A O 1
ATOM 774 N N . LEU A 1 98 ? -4.544 -11.632 10.421 1.00 95.44 98 LEU A N 1
ATOM 775 C CA . LEU A 1 98 ? -5.752 -12.437 10.297 1.00 95.44 98 LEU A CA 1
ATOM 776 C C . LEU A 1 98 ? -6.219 -12.483 8.839 1.00 95.44 98 LEU A C 1
ATOM 778 O O . LEU A 1 98 ? -6.484 -13.561 8.313 1.00 95.44 98 LEU A O 1
ATOM 782 N N . LEU A 1 99 ? -6.285 -11.330 8.171 1.00 96.06 99 LEU A N 1
ATOM 783 C CA . LEU A 1 99 ? -6.717 -11.227 6.779 1.00 96.06 99 LEU A CA 1
ATOM 784 C C . LEU A 1 99 ? -5.795 -11.997 5.837 1.00 96.06 99 LEU A C 1
ATOM 786 O O . LEU A 1 99 ? -6.290 -12.617 4.902 1.00 96.06 99 LEU A O 1
ATOM 790 N N . SER A 1 100 ? -4.486 -12.029 6.082 1.00 94.94 100 SER A N 1
ATOM 791 C CA . SER A 1 100 ? -3.557 -12.804 5.252 1.00 94.94 100 SER A CA 1
ATOM 792 C C . SER A 1 100 ? -3.789 -14.315 5.307 1.00 94.94 100 SER A C 1
ATOM 794 O O . SER A 1 100 ? -3.440 -15.013 4.361 1.00 94.94 100 SER A O 1
ATOM 796 N N . ARG A 1 101 ? -4.442 -14.841 6.351 1.00 95.88 101 ARG A N 1
ATOM 797 C CA . ARG A 1 101 ? -4.814 -16.267 6.413 1.00 95.88 101 ARG A CA 1
ATOM 798 C C . ARG A 1 101 ? -5.923 -16.630 5.428 1.00 95.88 101 ARG A C 1
ATOM 800 O O . ARG A 1 101 ? -6.011 -17.783 5.022 1.00 95.88 101 ARG A O 1
ATOM 807 N N . TYR A 1 102 ? -6.749 -15.658 5.042 1.00 95.56 102 TYR A N 1
ATOM 808 C CA . TYR A 1 102 ? -7.939 -15.877 4.213 1.00 95.56 102 TYR A CA 1
ATOM 809 C C . TYR A 1 102 ? -7.889 -15.156 2.861 1.00 95.56 102 TYR A C 1
ATOM 811 O O . TYR A 1 102 ? -8.602 -15.531 1.935 1.00 95.56 102 TYR A O 1
ATOM 819 N N . CYS A 1 103 ? -7.053 -14.127 2.723 1.00 93.56 103 CYS A N 1
ATOM 820 C CA . CYS A 1 103 ? -6.920 -13.318 1.520 1.00 93.56 103 CYS A CA 1
ATOM 821 C C . CYS A 1 103 ? -5.556 -13.567 0.856 1.00 93.56 103 CYS A C 1
ATOM 823 O O . CYS A 1 103 ? -4.533 -13.142 1.405 1.00 93.56 103 CYS A O 1
ATOM 825 N N . PRO A 1 104 ? -5.523 -14.173 -0.350 1.00 93.44 104 PRO A N 1
ATOM 826 C CA . PRO A 1 104 ? -4.281 -14.401 -1.086 1.00 93.44 104 PRO A CA 1
ATOM 827 C C . PRO A 1 104 ? -3.486 -13.116 -1.324 1.00 93.44 104 PRO A C 1
ATOM 829 O O . PRO A 1 104 ? -2.278 -13.111 -1.134 1.00 93.44 104 PRO A O 1
ATOM 832 N N . THR A 1 105 ? -4.153 -12.002 -1.643 1.00 92.75 105 THR A N 1
ATOM 833 C CA . THR A 1 105 ? -3.497 -10.703 -1.863 1.00 92.75 105 THR A CA 1
ATOM 834 C C . THR A 1 105 ? -2.688 -10.259 -0.646 1.00 92.75 105 THR A C 1
ATOM 836 O O . THR A 1 105 ? -1.532 -9.864 -0.780 1.00 92.75 105 THR A O 1
ATOM 839 N N . MET A 1 106 ? -3.274 -10.360 0.551 1.00 93.50 106 MET A N 1
ATOM 840 C CA . MET A 1 106 ? -2.591 -9.987 1.790 1.00 93.50 106 MET A CA 1
ATOM 841 C C . MET A 1 106 ? -1.506 -10.991 2.166 1.00 93.50 106 MET A C 1
ATOM 843 O O . MET A 1 106 ? -0.453 -10.578 2.644 1.00 93.50 106 MET A O 1
ATOM 847 N N . LYS A 1 107 ? -1.732 -12.287 1.914 1.00 93.31 107 LYS A N 1
ATOM 848 C CA . LYS A 1 107 ? -0.718 -13.329 2.093 1.00 93.31 107 LYS A CA 1
ATOM 849 C C . LYS A 1 107 ? 0.520 -13.043 1.250 1.00 93.31 107 LYS A C 1
ATOM 851 O O . LYS A 1 107 ? 1.600 -12.848 1.796 1.00 93.31 107 LYS A O 1
ATOM 856 N N . THR A 1 108 ? 0.332 -12.916 -0.061 1.00 92.25 108 THR A N 1
ATOM 857 C CA . THR A 1 108 ? 1.397 -12.612 -1.016 1.00 92.25 108 THR A CA 1
ATOM 858 C C . THR A 1 108 ? 2.094 -11.306 -0.659 1.00 92.25 108 THR A C 1
ATOM 860 O O . THR A 1 108 ? 3.316 -11.251 -0.650 1.00 92.25 108 THR A O 1
ATOM 863 N N . TRP A 1 109 ? 1.352 -10.255 -0.299 1.00 90.88 109 TRP A N 1
ATOM 864 C CA . TRP A 1 109 ? 1.975 -8.987 0.075 1.00 90.88 109 TRP A CA 1
ATOM 865 C C . TRP A 1 109 ? 2.874 -9.104 1.313 1.00 90.88 109 TRP A C 1
ATOM 867 O O . TRP A 1 109 ? 3.901 -8.423 1.371 1.00 90.88 109 TRP A O 1
ATOM 877 N N . LEU A 1 110 ? 2.504 -9.923 2.304 1.00 89.12 110 LEU A N 1
ATOM 878 C CA . LEU A 1 110 ? 3.302 -10.142 3.514 1.00 89.12 110 LEU A CA 1
ATOM 879 C C . LEU A 1 110 ? 4.519 -11.046 3.283 1.00 89.12 110 LEU A C 1
ATOM 881 O O . LEU A 1 110 ? 5.571 -10.768 3.853 1.00 89.12 110 LEU A O 1
ATOM 885 N N . GLU A 1 111 ? 4.373 -12.102 2.482 1.00 87.62 111 GLU A N 1
ATOM 886 C CA . GLU A 1 111 ? 5.399 -13.137 2.283 1.00 87.62 111 GLU A CA 1
ATOM 887 C C . GLU A 1 111 ? 6.430 -12.773 1.203 1.00 87.62 111 GLU A C 1
ATOM 889 O O . GLU A 1 111 ? 7.597 -13.147 1.309 1.00 87.62 111 GLU A O 1
ATOM 894 N N . GLU A 1 112 ? 6.026 -12.034 0.170 1.00 82.12 112 GLU A N 1
ATOM 895 C CA . GLU A 1 112 ? 6.869 -11.785 -0.997 1.00 82.12 112 GLU A CA 1
ATOM 896 C C . GLU A 1 112 ? 7.920 -10.698 -0.712 1.00 82.12 112 GLU A C 1
ATOM 898 O O . GLU A 1 112 ? 7.675 -9.487 -0.795 1.00 82.12 112 GLU A O 1
ATOM 903 N N . THR A 1 113 ? 9.137 -11.144 -0.402 1.00 64.81 113 THR A N 1
ATOM 904 C CA . THR A 1 113 ? 10.304 -10.284 -0.155 1.00 64.81 113 THR A CA 1
ATOM 905 C C . THR A 1 113 ? 10.721 -9.493 -1.395 1.00 64.81 113 THR A C 1
ATOM 907 O O . THR A 1 113 ? 11.231 -8.380 -1.259 1.00 64.81 113 THR A O 1
ATOM 910 N N . ALA A 1 114 ? 10.425 -9.996 -2.601 1.00 60.78 114 ALA A N 1
ATOM 911 C CA . ALA A 1 114 ? 10.707 -9.317 -3.867 1.00 60.78 114 ALA A CA 1
ATOM 912 C C . ALA A 1 114 ? 9.975 -7.967 -4.014 1.00 60.78 114 ALA A C 1
ATOM 914 O O . ALA A 1 114 ? 10.475 -7.067 -4.688 1.00 60.78 114 ALA A O 1
ATOM 915 N N . PHE A 1 115 ? 8.831 -7.769 -3.343 1.00 62.44 115 PHE A N 1
ATOM 916 C CA . PHE A 1 115 ? 8.142 -6.470 -3.321 1.00 62.44 115 PHE A CA 1
ATOM 917 C C . PHE A 1 115 ? 8.765 -5.458 -2.356 1.00 62.44 115 PHE A C 1
ATOM 919 O O . PHE A 1 115 ? 8.344 -4.300 -2.326 1.00 62.44 115 PHE A O 1
ATOM 926 N N . ARG A 1 116 ? 9.758 -5.868 -1.561 1.00 65.50 116 ARG A N 1
ATOM 927 C CA . ARG A 1 116 ? 10.331 -5.061 -0.481 1.00 65.50 116 ARG A CA 1
ATOM 928 C C . ARG A 1 116 ? 11.860 -4.981 -0.572 1.00 65.50 116 ARG A C 1
ATOM 930 O O . ARG A 1 116 ? 12.523 -5.306 0.411 1.00 65.50 116 ARG A O 1
ATOM 937 N N . PRO A 1 117 ? 12.442 -4.470 -1.677 1.00 59.56 117 PRO A N 1
ATOM 938 C CA . PRO A 1 117 ? 13.895 -4.292 -1.778 1.00 59.56 117 PRO A CA 1
ATOM 939 C C . PRO A 1 117 ? 14.472 -3.390 -0.670 1.00 59.56 117 PRO A C 1
ATOM 941 O O . PRO A 1 117 ? 15.649 -3.490 -0.350 1.00 59.56 117 PRO A O 1
ATOM 944 N N . TYR A 1 118 ? 13.634 -2.552 -0.047 1.00 61.00 118 TYR A N 1
ATOM 945 C CA . TYR A 1 118 ? 13.993 -1.681 1.078 1.00 61.00 118 TYR A CA 1
ATOM 946 C C . TYR A 1 118 ? 13.271 -2.034 2.390 1.00 61.00 118 TYR A C 1
ATOM 948 O O . TYR A 1 118 ? 13.193 -1.198 3.284 1.00 61.00 118 TYR A O 1
ATOM 956 N N . HIS A 1 119 ? 12.665 -3.225 2.497 1.00 60.16 119 HIS A N 1
ATOM 957 C CA . HIS A 1 119 ? 11.870 -3.654 3.662 1.00 60.16 119 HIS A CA 1
ATOM 958 C C . HIS A 1 119 ? 10.751 -2.686 4.094 1.00 60.16 119 HIS A C 1
ATOM 960 O O . HIS A 1 119 ? 10.246 -2.778 5.212 1.00 60.16 119 HIS A O 1
ATOM 966 N N . VAL A 1 120 ? 10.313 -1.775 3.218 1.00 65.19 120 VAL A N 1
ATOM 967 C CA . VAL A 1 120 ? 9.252 -0.818 3.546 1.00 65.19 120 VAL A CA 1
ATOM 968 C C . VAL A 1 120 ? 7.941 -1.575 3.694 1.00 65.19 120 VAL A C 1
ATOM 970 O O . VAL A 1 120 ? 7.462 -2.231 2.768 1.00 65.19 120 VAL A O 1
ATOM 973 N N . THR A 1 121 ? 7.363 -1.490 4.886 1.00 74.19 121 THR A N 1
ATOM 974 C CA . THR A 1 121 ? 6.071 -2.089 5.199 1.00 74.19 121 THR A CA 1
ATOM 975 C C . THR A 1 121 ? 5.111 -0.962 5.548 1.00 74.19 121 THR A C 1
ATOM 977 O O . THR A 1 121 ? 5.432 -0.114 6.377 1.00 74.19 121 THR A O 1
ATOM 980 N N . TYR A 1 122 ? 3.909 -0.963 4.971 1.00 87.94 122 TYR A N 1
ATOM 981 C CA . TYR A 1 122 ? 2.833 -0.039 5.358 1.00 87.94 122 TYR A CA 1
ATOM 982 C C . TYR A 1 122 ? 2.229 -0.377 6.742 1.00 87.94 122 TYR A C 1
ATOM 984 O O . TYR A 1 122 ? 1.062 -0.101 7.011 1.00 87.94 122 TYR A O 1
ATOM 992 N N . MET A 1 123 ? 2.994 -1.052 7.606 1.00 87.44 123 MET A N 1
ATOM 993 C CA . MET A 1 123 ? 2.570 -1.531 8.923 1.00 87.44 123 MET A CA 1
ATOM 994 C C . MET A 1 123 ? 3.239 -0.771 10.073 1.00 87.44 123 MET A C 1
ATOM 996 O O . MET A 1 123 ? 2.895 -1.025 11.230 1.00 87.44 123 MET A O 1
ATOM 1000 N N . SER A 1 124 ? 4.180 0.137 9.790 1.00 88.25 124 SER A N 1
ATOM 1001 C CA . SER A 1 124 ? 4.838 0.957 10.814 1.00 88.25 124 SER A CA 1
ATOM 1002 C C . SER A 1 124 ? 3.849 1.900 11.501 1.00 88.25 124 SER A C 1
ATOM 1004 O O . SER A 1 124 ? 2.746 2.154 11.002 1.00 88.25 124 SER A O 1
ATOM 1006 N N . HIS A 1 125 ? 4.238 2.443 12.657 1.00 88.50 125 HIS A N 1
ATOM 1007 C CA . HIS A 1 125 ? 3.421 3.459 13.304 1.00 88.50 125 HIS A CA 1
ATOM 1008 C C . HIS A 1 125 ? 3.272 4.708 12.418 1.00 88.50 125 HIS A C 1
ATOM 1010 O O . HIS A 1 125 ? 2.178 5.265 12.381 1.00 88.50 125 HIS A O 1
ATOM 1016 N N . ASP A 1 126 ? 4.290 5.095 11.651 1.00 91.06 126 ASP A N 1
ATOM 1017 C CA . ASP A 1 126 ? 4.202 6.235 10.733 1.00 91.06 126 ASP A CA 1
ATOM 1018 C C . ASP A 1 126 ? 3.136 6.031 9.656 1.00 91.06 126 ASP A C 1
ATOM 1020 O O . ASP A 1 126 ? 2.263 6.882 9.489 1.00 91.06 126 ASP A O 1
ATOM 1024 N N . SER A 1 127 ? 3.124 4.868 8.993 1.00 91.94 127 SER A N 1
ATOM 1025 C CA . SER A 1 127 ? 2.100 4.560 7.985 1.00 91.94 127 SER A CA 1
ATOM 1026 C C . SER A 1 127 ? 0.696 4.541 8.586 1.00 91.94 127 SER A C 1
ATOM 1028 O O . SER A 1 127 ? -0.241 5.081 8.003 1.00 91.94 127 SER A O 1
ATOM 1030 N N . GLN A 1 128 ? 0.538 3.971 9.784 1.00 93.25 128 GLN A N 1
ATOM 1031 C CA . GLN A 1 128 ? -0.745 3.988 10.491 1.00 93.25 128 GLN A CA 1
ATOM 1032 C C . GLN A 1 128 ? -1.209 5.423 10.797 1.00 93.25 128 GLN A C 1
ATOM 1034 O O . GLN A 1 128 ? -2.380 5.746 10.593 1.00 93.25 128 GLN A O 1
ATOM 1039 N N . ASN A 1 129 ? -0.304 6.299 11.250 1.00 94.69 129 ASN A N 1
ATOM 1040 C CA . ASN A 1 129 ? -0.612 7.709 11.505 1.00 94.69 129 ASN A CA 1
ATOM 1041 C C . ASN A 1 129 ? -1.007 8.439 10.216 1.00 94.69 129 ASN A C 1
ATOM 1043 O O . ASN A 1 129 ? -1.962 9.218 10.219 1.00 94.69 129 ASN A O 1
ATOM 1047 N N . GLU A 1 130 ? -0.323 8.156 9.109 1.00 96.12 130 GLU A N 1
ATOM 1048 C CA . GLU A 1 130 ? -0.651 8.712 7.799 1.00 96.12 130 GLU A CA 1
ATOM 1049 C C . GLU A 1 130 ? -2.048 8.275 7.332 1.00 96.12 130 GLU A C 1
ATOM 1051 O O . GLU A 1 130 ? -2.847 9.118 6.921 1.00 96.12 130 GLU A O 1
ATOM 1056 N N . PHE A 1 131 ? -2.404 6.993 7.471 1.00 96.50 131 PHE A N 1
ATOM 1057 C CA . PHE A 1 131 ? -3.746 6.508 7.131 1.00 96.50 131 PHE A CA 1
ATOM 1058 C C . PHE A 1 131 ? -4.838 7.197 7.950 1.00 96.50 131 PHE A C 1
ATOM 1060 O O . PHE A 1 131 ? -5.847 7.637 7.389 1.00 96.50 131 PHE A O 1
ATOM 1067 N N . ILE A 1 132 ? -4.627 7.345 9.262 1.00 96.06 132 ILE A N 1
ATOM 1068 C CA . ILE A 1 132 ? -5.544 8.075 10.146 1.00 96.06 132 ILE A CA 1
ATOM 1069 C C . ILE A 1 132 ? -5.678 9.530 9.681 1.00 96.06 132 ILE A C 1
ATOM 1071 O O . ILE A 1 132 ? -6.794 10.038 9.552 1.00 96.06 132 ILE A O 1
ATOM 1075 N N . HIS A 1 133 ? -4.560 10.194 9.378 1.00 97.50 133 HIS A N 1
ATOM 1076 C CA . HIS A 1 133 ? -4.553 11.580 8.921 1.00 97.50 133 HIS A CA 1
ATOM 1077 C C . HIS A 1 133 ? -5.301 11.758 7.593 1.00 97.50 133 HIS A C 1
ATOM 1079 O O . HIS A 1 133 ? -6.137 12.658 7.469 1.00 97.50 133 HIS A O 1
ATOM 1085 N N . LEU A 1 134 ? -5.055 10.883 6.614 1.00 97.19 134 LEU A N 1
ATOM 1086 C CA . LEU A 1 134 ? -5.716 10.911 5.309 1.00 97.19 134 LEU A CA 1
ATOM 1087 C C . LEU A 1 134 ? -7.228 10.683 5.435 1.00 97.19 134 LEU A C 1
ATOM 1089 O O . LEU A 1 134 ? -8.008 11.436 4.847 1.00 97.19 134 LEU A O 1
ATOM 1093 N N . LEU A 1 135 ? -7.658 9.716 6.256 1.00 95.69 135 LEU A N 1
ATOM 1094 C CA . LEU A 1 135 ? -9.082 9.503 6.535 1.00 95.69 135 LEU A CA 1
ATOM 1095 C C . LEU A 1 135 ? -9.720 10.706 7.236 1.00 95.69 135 LEU A C 1
ATOM 1097 O O . LEU A 1 135 ? -10.828 11.109 6.872 1.00 95.69 135 LEU A O 1
ATOM 1101 N N . ALA A 1 136 ? -9.039 11.299 8.219 1.00 95.69 136 ALA A N 1
ATOM 1102 C CA . ALA A 1 136 ? -9.535 12.470 8.936 1.00 95.69 136 ALA A CA 1
ATOM 1103 C C . ALA A 1 136 ? -9.682 13.680 8.001 1.00 95.69 136 ALA A C 1
ATOM 1105 O O . ALA A 1 136 ? -10.708 14.363 8.031 1.00 95.69 136 ALA A O 1
ATOM 1106 N N . LYS A 1 137 ? -8.689 13.921 7.135 1.00 96.50 137 LYS A N 1
ATOM 1107 C CA . LYS A 1 137 ? -8.706 14.991 6.129 1.00 96.50 137 LYS A CA 1
ATOM 1108 C C . LYS A 1 137 ? -9.879 14.833 5.164 1.00 96.50 137 LYS A C 1
ATOM 1110 O O . LYS A 1 137 ? -10.628 15.787 4.957 1.00 96.50 137 LYS A O 1
ATOM 1115 N N . GLU A 1 138 ? -10.067 13.637 4.612 1.00 94.50 138 GLU A N 1
ATOM 1116 C CA . GLU A 1 138 ? -11.159 13.368 3.671 1.00 94.50 138 GLU A CA 1
ATOM 1117 C C . GLU A 1 138 ? -12.534 13.452 4.352 1.00 94.50 138 GLU A C 1
ATOM 1119 O O . GLU A 1 138 ? -13.486 13.982 3.781 1.00 94.50 138 GLU A O 1
ATOM 1124 N N . THR A 1 139 ? -12.640 13.004 5.606 1.00 93.50 139 THR A N 1
ATOM 1125 C CA . THR A 1 139 ? -13.875 13.127 6.394 1.00 93.50 139 THR 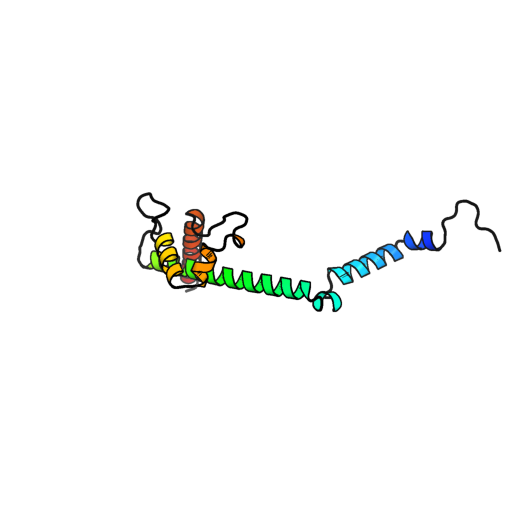A CA 1
ATOM 1126 C C . THR A 1 139 ? -14.231 14.592 6.640 1.00 93.50 139 THR A C 1
ATOM 1128 O O . THR A 1 139 ? -15.359 14.995 6.368 1.00 93.50 139 THR A O 1
ATOM 1131 N N . LYS A 1 140 ? -13.269 15.417 7.078 1.00 95.00 140 LYS A N 1
ATOM 1132 C CA . LYS A 1 140 ? -13.469 16.864 7.263 1.00 95.00 140 LYS A CA 1
ATOM 1133 C C . LYS A 1 140 ? -13.896 17.545 5.966 1.00 95.00 140 LYS A C 1
ATOM 1135 O O . LYS A 1 140 ? -14.856 18.306 5.969 1.00 95.00 140 LYS A O 1
ATOM 1140 N N . LYS A 1 141 ? -13.239 17.231 4.847 1.00 95.62 141 LYS A N 1
ATOM 1141 C CA . LYS A 1 141 ? -13.603 17.768 3.530 1.00 95.62 141 LYS A CA 1
ATOM 1142 C C . LYS A 1 141 ? -15.068 17.481 3.184 1.00 95.62 141 LYS A C 1
ATOM 1144 O O . LYS A 1 141 ? -15.769 18.388 2.756 1.00 95.62 141 LYS A O 1
ATOM 1149 N N . LYS A 1 142 ? -15.545 16.257 3.426 1.00 93.25 142 LYS A N 1
ATOM 1150 C CA . LYS A 1 142 ? -16.951 15.881 3.198 1.00 93.25 142 LYS A CA 1
ATOM 1151 C C . LYS A 1 142 ? -17.934 16.596 4.126 1.00 93.25 142 LYS A C 1
ATOM 1153 O O . LYS A 1 142 ? -19.075 16.796 3.728 1.00 93.25 142 LYS A O 1
ATOM 1158 N N . LEU A 1 143 ? -17.515 16.968 5.337 1.00 92.12 143 LEU A N 1
ATOM 1159 C CA . LEU A 1 143 ? -18.341 17.755 6.258 1.00 92.12 143 LEU A CA 1
ATOM 1160 C C . LEU A 1 143 ? -18.485 19.210 5.798 1.00 92.12 143 LEU A C 1
ATOM 1162 O O . LEU A 1 143 ? -19.576 19.747 5.892 1.00 92.12 143 LEU A O 1
ATOM 1166 N N . TYR A 1 144 ? -17.419 19.819 5.273 1.00 88.31 144 TYR A N 1
ATOM 1167 C CA . TYR A 1 144 ? -17.440 21.204 4.774 1.00 88.31 144 TYR A CA 1
ATOM 1168 C C . TYR A 1 144 ? -18.013 21.362 3.355 1.00 88.31 144 TYR A C 1
ATOM 1170 O O . TYR A 1 144 ? -18.184 22.482 2.888 1.00 88.31 144 TYR A O 1
ATOM 1178 N N . GLN A 1 145 ? -18.251 20.258 2.643 1.00 72.62 145 GLN A N 1
ATOM 1179 C CA . GLN A 1 145 ? -18.899 20.241 1.323 1.00 72.62 145 GLN A CA 1
ATOM 1180 C C . GLN A 1 145 ? -20.414 19.983 1.395 1.00 72.62 145 GLN A C 1
ATOM 1182 O O . GLN A 1 145 ? -21.064 19.945 0.351 1.00 72.62 145 GLN A O 1
ATOM 1187 N N . LYS A 1 146 ? -20.956 19.768 2.598 1.00 50.75 146 LYS A N 1
ATOM 1188 C CA . LYS A 1 146 ? -22.394 19.749 2.883 1.00 50.75 146 LYS A CA 1
ATOM 1189 C C . LYS A 1 146 ? -22.857 21.136 3.298 1.00 50.75 146 LYS A C 1
ATOM 1191 O O . LYS A 1 146 ? -24.018 21.448 2.963 1.00 50.75 146 LYS A O 1
#

pLDDT: mean 84.85, std 12.66, range [47.72, 97.81]

Secondary structure (DSSP, 8-state):
--PPPTTPPPHHHHHHHSHHHHHHHHHHHHHHHHS--HHHHS-HHHHHHHHHHHHHHHHHHHHHHHHHHHHHHHHHHT--SS-SS-TTS-HHHHHHHHHHHH-HHHHHHHH-GGG-TT---TTSHHHHHHHHHHHHHHHHHHHHT-

Foldseek 3Di:
DDDDDDPDDDPVRCVCPDPVVVVVVVVVVCCVPPNPPPCVVPVPVNVVVVVVVVVVVVLVVVVVVVLLVLLVVCVVVVHWQQDDPPLCPGPSNVVLVVVLVPPVSSVCVVPPCVVCPPPDDCSGPVNSVVSNVVVVVVVVVVVVVD

Organism: Aphis gossypii (NCBI:txid807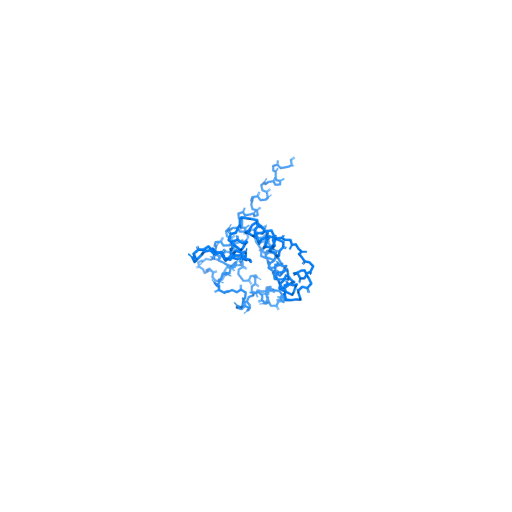65)

Sequence (146 aa):
MKSRGKGKPGKLELHFSSNTHKSALVDFSNFTLNCNHIDKLLNKENRQAAIQISAQKQFHKDVIKILFDVTRTLARQGLSFRGDGDENNGNFKQIILLLSRYCPTMKTWLEETAFRPYHVTYMSHDSQNEFIHLLAKETKKKLYQK

Radius of gyration: 28.82 Å; chains: 1; bounding box: 69×38×87 Å